Protein 4ESB (pdb70)

Radius of gyration: 15.33 Å; Cα contacts (8 Å, |Δi|>4): 96; chains: 1; bounding box: 50×32×28 Å

Organism: Bacillus cereus (strain ATCC 14579 / DSM 31 / CCUG 7414 / JCM 2152 / NBRC 15305 / NCIMB 9373 / NCTC 2599 / NRRL B-3711) (NCBI:txid226900)

Foldseek 3Di:
DVCCVVCVLLVLLVVQQVDWDFLQRSQVVCCVVPVVPDDSVVCVVVVVVCVVVQQKAWDFDADPVGDTGTTIHGDPVNVVVSVVSVVVCVVVVVVVVVVVPDD

B-factor: mean 58.23, std 23.45, range [22.96, 139.37]

Solvent-accessible surface area: 6994 Å² total; per-residue (Å²): 80,138,141,64,114,65,36,8,33,4,31,0,2,105,26,5,32,120,80,56,0,49,15,135,37,0,7,56,68,0,62,181,143,46,21,117,72,6,53,85,60,64,3,115,81,32,6,87,110,0,37,158,55,140,1,2,84,22,42,120,99,63,20,116,152,42,71,156,89,90,27,13,58,26,29,101,104,0,75,100,61,2,84,104,51,83,119,66,124,35,134,69,27,78,85,65,76,104,134,135,132,60,220

CATH classification: 1.10.10.10

Nearest PDB structures (foldseek):
  4esb-assembly1_A-2  TM=1.010E+00  e=9.603E-20  Bacillus cereus ATCC 14579
  3hhh-assembly1_B  TM=9.250E-01  e=3.397E-11  Enterococcus faecalis
  6abq-assembly1_A  TM=8.962E-01  e=4.012E-10  Listeria monocytogenes
  6abq-assembly1_B  TM=9.280E-01  e=1.021E-09  Listeria monocytogenes
  6abt-assembly1_A  TM=8.830E-01  e=4.145E-09  Listeria monocytogenes

Sequence (103 aa):
SQMLKGVLEGCILYIISQEEVYGYELSTKLNKHGFTFVSEGSIYPLLLRMQKEKLIEGTLKASSLGPKRKYYHITDKGLEQLEEFKQSWGMVSTTVNNLLQGE

Structure (mmCIF, N/CA/C/O backbone):
data_4ESB
#
_entry.id   4ESB
#
_cell.length_a   73.536
_cell.length_b   73.536
_cell.length_c   84.083
_cell.angle_alpha   90.00
_cell.angle_beta   90.00
_cell.angle_gamma   90.00
#
_symmetry.space_group_name_H-M   'P 41 21 2'
#
loop_
_entity.id
_entity.type
_entity.pdbx_description
1 polymer 'Transcriptional regulator, PadR family'
2 non-polymer 'SULFATE ION'
3 non-polymer GLYCEROL
4 water water
#
loop_
_atom_site.group_PDB
_atom_site.id
_atom_site.type_symbol
_atom_site.label_atom_id
_atom_site.label_alt_id
_atom_site.label_comp_id
_atom_site.label_asym_id
_atom_site.label_entity_id
_atom_site.label_seq_id
_atom_site.pdbx_PDB_ins_code
_atom_site.Cartn_x
_atom_site.Cartn_y
_atom_site.Cartn_z
_atom_site.occupancy
_atom_site.B_iso_or_equiv
_atom_site.auth_seq_id
_atom_site.auth_comp_id
_atom_site.auth_asym_id
_atom_site.auth_atom_id
_atom_site.pdbx_PDB_model_num
ATOM 1 N N . SER A 1 3 ? 16.138 19.035 -10.887 1.00 124.28 3 SER A N 1
ATOM 2 C CA . SER A 1 3 ? 15.219 19.858 -10.111 1.00 118.97 3 SER A CA 1
ATOM 3 C C . SER A 1 3 ? 14.656 19.069 -8.934 1.00 117.27 3 SER A C 1
ATOM 4 O O . SER A 1 3 ? 13.846 19.579 -8.163 1.00 125.98 3 SER A O 1
ATOM 7 N N . GLN A 1 4 ? 15.099 17.823 -8.801 1.00 119.94 4 GLN A N 1
ATOM 8 C CA . GLN A 1 4 ? 14.593 16.925 -7.767 1.00 119.34 4 GLN A CA 1
ATOM 9 C C . GLN A 1 4 ? 14.980 17.383 -6.361 1.00 119.19 4 GLN A C 1
ATOM 10 O O . GLN A 1 4 ? 14.293 17.079 -5.385 1.00 101.88 4 GLN A O 1
ATOM 16 N N . MET A 1 5 ? 16.086 18.112 -6.266 1.00 116.84 5 MET A N 1
ATOM 17 C CA . MET A 1 5 ? 16.625 18.537 -4.981 1.00 103.15 5 MET A CA 1
ATOM 18 C C . MET A 1 5 ? 16.121 19.929 -4.614 1.00 104.66 5 MET A C 1
ATOM 19 O O . MET A 1 5 ? 15.953 20.250 -3.436 1.00 96.79 5 MET A O 1
ATOM 24 N N . LEU A 1 6 ? 15.878 20.752 -5.631 1.00 101.59 6 LEU A N 1
ATOM 25 C CA . LEU A 1 6 ? 15.280 22.067 -5.434 1.00 88.03 6 LEU A CA 1
ATOM 26 C C . LEU A 1 6 ? 14.001 21.973 -4.603 1.00 95.18 6 LEU A C 1
ATOM 27 O O . LEU A 1 6 ? 13.615 22.932 -3.935 1.00 93.19 6 LEU A O 1
ATOM 32 N N . LYS A 1 7 ? 13.350 20.813 -4.645 1.00 93.90 7 LYS A N 1
ATOM 33 C CA . LYS A 1 7 ? 12.099 20.603 -3.920 1.00 93.16 7 LYS A CA 1
ATOM 34 C C . LYS A 1 7 ? 12.333 20.311 -2.443 1.00 63.35 7 LYS A C 1
ATOM 35 O O . LYS A 1 7 ? 11.465 20.572 -1.609 1.00 74.78 7 LYS A O 1
ATOM 41 N N . GLY A 1 8 ? 13.502 19.769 -2.121 1.00 74.54 8 GLY A N 1
ATOM 42 C CA . GLY A 1 8 ? 13.852 19.489 -0.742 1.00 73.06 8 GLY A CA 1
ATOM 43 C C . GLY A 1 8 ? 13.866 20.755 0.095 1.00 79.96 8 GLY A C 1
ATOM 44 O O . GLY A 1 8 ? 13.364 20.780 1.220 1.00 66.01 8 GLY A O 1
ATOM 45 N N . VAL A 1 9 ? 14.428 21.817 -0.474 1.00 73.86 9 VAL A N 1
ATOM 46 C CA . VAL A 1 9 ? 14.650 23.063 0.250 1.00 53.31 9 VAL A CA 1
ATOM 47 C C . VAL A 1 9 ? 13.612 24.139 -0.068 1.00 44.84 9 VAL A C 1
ATOM 48 O O . VAL A 1 9 ? 13.713 25.265 0.416 1.00 45.01 9 VAL A O 1
ATOM 52 N N . LEU A 1 10 ? 12.616 23.795 -0.876 1.00 46.17 10 LEU A N 1
ATOM 53 C CA . LEU A 1 10 ? 11.652 24.780 -1.358 1.00 44.16 10 LEU A CA 1
ATOM 54 C C . LEU A 1 10 ? 10.702 25.236 -0.252 1.00 43.12 10 LEU A C 1
ATOM 55 O O . LEU A 1 10 ? 10.367 26.418 -0.161 1.00 42.79 10 LEU A O 1
ATOM 60 N N . GLU A 1 11 ? 10.267 24.299 0.583 1.00 47.30 11 GLU A N 1
ATOM 61 C CA . GLU A 1 11 ? 9.393 24.624 1.705 1.00 39.07 11 GLU A CA 1
ATOM 62 C C . GLU A 1 11 ? 10.074 25.618 2.641 1.00 38.42 11 GLU A C 1
ATOM 63 O O . GLU A 1 11 ? 9.448 26.560 3.124 1.00 44.50 11 GLU A O 1
ATOM 69 N N . GLY A 1 12 ? 11.363 25.407 2.883 1.00 35.79 12 GLY A N 1
ATOM 70 C CA . GLY A 1 12 ? 12.130 26.272 3.762 1.00 38.90 12 GLY A CA 1
ATOM 71 C C . GLY A 1 12 ? 12.329 27.666 3.200 1.00 40.75 12 GLY A C 1
ATOM 72 O O . GLY A 1 12 ? 12.291 28.653 3.933 1.00 42.33 12 GLY A O 1
ATOM 73 N N . CYS A 1 13 ? 12.542 27.752 1.892 1.00 44.28 13 CYS A N 1
ATOM 74 C CA . CYS A 1 13 ? 12.760 29.041 1.243 1.00 36.13 13 CYS A CA 1
ATOM 75 C C . CYS A 1 13 ? 11.452 29.817 1.151 1.00 33.21 13 CYS A C 1
ATOM 76 O O . CYS A 1 13 ? 11.440 31.044 1.196 1.00 34.87 13 CYS A O 1
ATOM 79 N N . ILE A 1 14 ? 10.352 29.087 1.018 1.00 31.06 14 ILE A N 1
ATOM 80 C CA . ILE A 1 14 ? 9.026 29.687 1.055 1.00 33.36 14 ILE A CA 1
ATOM 81 C C . ILE A 1 14 ? 8.740 30.273 2.439 1.00 44.55 14 ILE A C 1
ATOM 82 O O . ILE A 1 14 ? 8.206 31.376 2.553 1.00 46.81 14 ILE A O 1
ATOM 87 N N . LEU A 1 15 ? 9.098 29.540 3.490 1.00 41.77 15 LEU A N 1
ATOM 88 C CA . LEU A 1 15 ? 8.920 30.043 4.847 1.00 38.34 15 LEU A CA 1
ATOM 89 C C . LEU A 1 15 ? 9.783 31.277 5.072 1.00 41.68 15 LEU A C 1
ATOM 90 O O . LEU A 1 15 ? 9.335 32.246 5.687 1.00 38.30 15 LEU A O 1
ATOM 95 N N . TYR A 1 16 ? 11.017 31.246 4.575 1.00 36.61 16 TYR A N 1
ATOM 96 C CA . TYR A 1 16 ? 11.907 32.390 4.731 1.00 33.36 16 TYR A CA 1
ATOM 97 C C . TYR A 1 16 ? 11.290 33.633 4.113 1.00 36.77 16 TYR A C 1
ATOM 98 O O . TYR A 1 16 ? 11.214 34.684 4.745 1.00 47.81 16 TYR A O 1
ATOM 107 N N . ILE A 1 17 ? 10.853 33.500 2.866 1.00 47.22 17 ILE A N 1
ATOM 108 C CA . ILE A 1 17 ? 10.303 34.623 2.120 1.00 38.05 17 ILE A CA 1
ATOM 109 C C . ILE A 1 17 ? 9.061 35.179 2.804 1.00 35.97 17 ILE A C 1
ATOM 110 O O . ILE A 1 17 ? 8.944 36.389 2.999 1.00 39.03 17 ILE A O 1
ATOM 115 N N . ILE A 1 18 ? 8.139 34.296 3.174 1.00 39.29 18 ILE A N 1
ATOM 116 C CA . ILE A 1 18 ? 6.910 34.713 3.841 1.00 40.64 18 ILE A CA 1
ATOM 117 C C . ILE A 1 18 ? 7.198 35.331 5.207 1.00 39.50 18 ILE A C 1
ATOM 118 O O . ILE A 1 18 ? 6.483 36.233 5.645 1.00 39.64 18 ILE A O 1
ATOM 123 N N . SER A 1 19 ? 8.243 34.851 5.877 1.00 39.53 19 SER A N 1
ATOM 124 C CA . SER A 1 19 ? 8.597 35.371 7.196 1.00 37.03 19 SER A CA 1
ATOM 125 C C . SER A 1 19 ? 9.059 36.820 7.092 1.00 43.48 19 SER A C 1
ATOM 126 O O . SER A 1 19 ? 8.951 37.588 8.049 1.00 49.01 19 SER A O 1
ATOM 129 N N . GLN A 1 20 ? 9.560 37.189 5.919 1.00 47.27 20 GLN A N 1
ATOM 130 C CA . GLN A 1 20 ? 10.135 38.512 5.715 1.00 35.95 20 GLN A CA 1
ATOM 131 C C . GLN A 1 20 ? 9.125 39.499 5.145 1.00 35.62 20 GLN A C 1
ATOM 132 O O . GLN A 1 20 ? 9.267 40.708 5.325 1.00 37.36 20 GLN A O 1
ATOM 138 N N . GLU A 1 21 ? 8.103 38.988 4.466 1.00 44.10 21 GLU A N 1
ATOM 139 C CA . GLU A 1 21 ? 7.086 39.847 3.874 1.00 45.97 21 GLU A CA 1
ATOM 140 C C . GLU A 1 21 ? 5.803 39.085 3.552 1.00 44.62 21 GLU A C 1
ATOM 141 O O . GLU A 1 21 ? 5.831 38.032 2.919 1.00 46.37 21 GLU A O 1
ATOM 147 N N . GLU A 1 22 ? 4.679 39.630 4.003 1.00 47.21 22 GLU A N 1
ATOM 148 C CA . GLU A 1 22 ? 3.368 39.132 3.608 1.00 48.19 22 GLU A CA 1
ATOM 149 C C . GLU A 1 22 ? 3.250 39.185 2.090 1.00 42.30 22 GLU A C 1
ATOM 150 O O . GLU A 1 22 ? 3.406 40.247 1.491 1.00 44.83 22 GLU A O 1
ATOM 156 N N . VAL A 1 23 ? 2.966 38.046 1.470 1.00 40.44 23 VAL A N 1
ATOM 157 C CA . VAL A 1 23 ? 2.858 37.982 0.013 1.00 47.09 23 V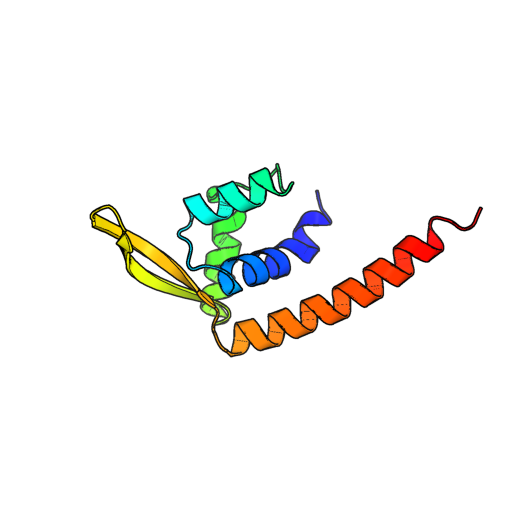AL A CA 1
ATOM 158 C C . VAL A 1 23 ? 1.668 37.144 -0.441 1.00 40.47 23 VAL A C 1
ATOM 159 O O . VAL A 1 23 ? 1.293 36.178 0.224 1.00 38.55 23 VAL A O 1
ATOM 163 N N . TYR A 1 24 ? 1.078 37.514 -1.575 1.00 40.98 24 TYR A N 1
ATOM 164 C CA . TYR A 1 24 ? 0.044 36.681 -2.185 1.00 36.38 24 TYR A CA 1
ATOM 165 C C . TYR A 1 24 ? 0.673 35.708 -3.176 1.00 36.40 24 TYR A C 1
ATOM 166 O O . TYR A 1 24 ? 1.852 35.828 -3.511 1.00 39.11 24 TYR A O 1
ATOM 175 N N . GLY A 1 25 ? -0.115 34.736 -3.623 1.00 37.95 25 GLY A N 1
ATOM 176 C CA . GLY A 1 25 ? 0.394 33.617 -4.396 1.00 44.15 25 GLY A CA 1
ATOM 177 C C . GLY A 1 25 ? 1.297 33.992 -5.556 1.00 42.39 25 GLY A C 1
ATOM 178 O O . GLY A 1 25 ? 2.403 33.466 -5.685 1.00 36.14 25 GLY A O 1
ATOM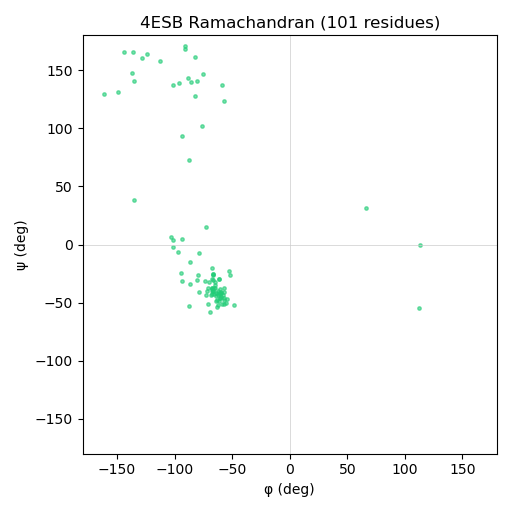 179 N N . TYR A 1 26 ? 0.829 34.902 -6.403 1.00 38.29 26 TYR A N 1
ATOM 180 C CA . TYR A 1 26 ? 1.564 35.278 -7.604 1.00 42.13 26 TYR A CA 1
ATOM 181 C C . TYR A 1 26 ? 2.849 36.015 -7.243 1.00 36.01 26 TYR A C 1
ATOM 182 O O . TYR A 1 26 ? 3.896 35.815 -7.863 1.00 37.31 26 TYR A O 1
ATOM 191 N N . GLU A 1 27 ? 2.751 36.871 -6.234 1.00 37.04 27 GLU A N 1
ATOM 192 C CA . GLU A 1 27 ? 3.896 37.611 -5.722 1.00 35.25 27 GLU A CA 1
ATOM 193 C C . GLU A 1 27 ? 4.970 36.646 -5.222 1.00 37.15 27 GLU A C 1
ATOM 194 O O . GLU A 1 27 ? 6.164 36.852 -5.447 1.00 32.83 27 GLU A O 1
ATOM 200 N N . LEU A 1 28 ? 4.534 35.583 -4.554 1.00 34.85 28 LEU A N 1
ATOM 201 C CA . LEU A 1 28 ? 5.447 34.586 -4.004 1.00 32.18 28 LEU A CA 1
ATOM 202 C C . LEU A 1 28 ? 6.239 33.875 -5.098 1.00 36.23 28 LEU A C 1
ATOM 203 O O . LEU A 1 28 ? 7.469 33.833 -5.059 1.00 41.89 28 LEU A O 1
ATOM 208 N N . SER A 1 29 ? 5.531 33.319 -6.075 1.00 40.81 29 SER A N 1
ATOM 209 C CA . SER A 1 29 ? 6.171 32.541 -7.132 1.00 45.07 29 SER A CA 1
ATOM 210 C C . SER A 1 29 ? 7.058 33.412 -8.018 1.00 40.68 29 SER A C 1
ATOM 211 O O . SER A 1 29 ? 8.059 32.939 -8.559 1.00 40.66 29 SER A O 1
ATOM 214 N N . THR A 1 30 ? 6.688 34.678 -8.174 1.00 31.95 30 THR A N 1
ATOM 215 C CA . THR A 1 30 ? 7.524 35.610 -8.923 1.00 43.68 30 THR A CA 1
ATOM 216 C C . THR A 1 30 ? 8.863 35.771 -8.215 1.00 46.02 30 THR A C 1
ATOM 217 O O . THR A 1 30 ? 9.919 35.684 -8.842 1.00 45.91 30 THR A O 1
ATOM 221 N N . LYS A 1 31 ? 8.817 35.999 -6.904 1.00 43.77 31 LYS A N 1
ATOM 222 C CA . LYS A 1 31 ? 10.039 36.128 -6.117 1.00 45.81 31 LYS A CA 1
ATOM 223 C C . LYS A 1 31 ? 10.865 34.846 -6.193 1.00 42.87 31 LYS A C 1
ATOM 224 O O . LYS A 1 31 ? 12.085 34.896 -6.332 1.00 46.43 31 LYS A O 1
ATOM 230 N N . LEU A 1 32 ? 10.197 33.698 -6.110 1.00 41.31 32 LEU A N 1
ATOM 231 C CA . LEU A 1 32 ? 10.887 32.415 -6.200 1.00 39.19 32 LEU A CA 1
ATOM 232 C C . LEU A 1 32 ? 11.595 32.296 -7.542 1.00 44.85 32 LEU A C 1
ATOM 233 O O . LEU A 1 32 ? 12.756 31.892 -7.595 1.00 45.24 32 LEU A O 1
ATOM 238 N N . ASN A 1 33 ? 10.900 32.651 -8.622 1.00 46.55 33 ASN A N 1
ATOM 239 C CA . ASN A 1 33 ? 11.498 32.636 -9.956 1.00 50.31 33 ASN A CA 1
ATOM 240 C C . ASN A 1 33 ? 12.747 33.504 -10.033 1.00 44.79 33 ASN A C 1
ATOM 241 O O . ASN A 1 33 ? 13.782 33.074 -10.540 1.00 52.66 33 ASN A O 1
ATOM 246 N N . LYS A 1 34 ? 12.645 34.729 -9.526 1.00 40.72 34 LYS A N 1
ATOM 247 C CA . LYS A 1 34 ? 13.711 35.711 -9.692 1.00 62.02 34 LYS A CA 1
ATOM 248 C C . LYS A 1 34 ? 14.869 35.488 -8.717 1.00 68.67 34 LYS A C 1
ATOM 249 O O . LYS A 1 34 ? 15.906 36.142 -8.821 1.00 72.86 34 LYS A O 1
ATOM 255 N N . HIS A 1 35 ? 14.694 34.567 -7.774 1.00 63.92 35 HIS A N 1
ATOM 256 C CA . HIS A 1 35 ? 15.792 34.172 -6.895 1.00 53.15 35 HIS A CA 1
ATOM 257 C C . HIS A 1 35 ? 16.372 32.819 -7.301 1.00 57.43 35 HIS A C 1
ATOM 258 O O . HIS A 1 35 ? 17.215 32.266 -6.596 1.00 56.40 35 HIS A O 1
ATOM 265 N N . GLY A 1 36 ? 15.911 32.290 -8.434 1.00 58.94 36 GLY A N 1
ATOM 266 C CA . GLY A 1 36 ? 16.554 31.150 -9.065 1.00 38.33 36 GLY A CA 1
ATOM 267 C C . GLY A 1 36 ? 15.776 29.844 -9.097 1.00 57.42 36 GLY A C 1
ATOM 268 O O . GLY A 1 36 ? 16.274 28.850 -9.624 1.00 62.22 36 GLY A O 1
ATOM 269 N N . PHE A 1 37 ? 14.569 29.826 -8.542 1.00 55.64 37 PHE A N 1
ATOM 270 C CA . PHE A 1 37 ? 13.712 28.647 -8.653 1.00 59.84 37 PHE A CA 1
ATOM 271 C C . PHE A 1 37 ? 12.907 28.752 -9.943 1.00 56.68 37 PHE A C 1
ATOM 272 O O . PHE A 1 37 ? 11.701 28.994 -9.918 1.00 61.95 37 PHE A O 1
ATOM 280 N N . THR A 1 38 ? 13.582 28.561 -11.070 1.00 71.72 38 THR A N 1
ATOM 281 C CA . THR A 1 38 ? 13.000 28.860 -12.377 1.00 80.02 38 THR A CA 1
ATOM 282 C C . THR A 1 38 ? 11.840 27.945 -12.768 1.00 67.00 38 THR A C 1
ATOM 283 O O . THR A 1 38 ? 11.039 28.293 -13.633 1.00 60.37 38 THR A O 1
ATOM 287 N N . PHE A 1 39 ? 11.745 26.781 -12.136 1.00 66.07 39 PHE A N 1
ATOM 288 C CA . PHE A 1 39 ? 10.726 25.805 -12.513 1.00 53.40 39 PHE A CA 1
ATOM 289 C C . PHE A 1 39 ? 9.392 26.021 -11.801 1.00 74.11 39 PHE A C 1
ATOM 290 O O . PHE A 1 39 ? 8.379 25.456 -12.213 1.00 65.27 39 PHE A O 1
ATOM 298 N N . VAL A 1 40 ? 9.378 26.822 -10.738 1.00 59.71 40 VAL A N 1
ATOM 299 C CA . VAL A 1 40 ? 8.159 26.963 -9.945 1.00 58.76 40 VAL A CA 1
ATOM 300 C C . VAL A 1 40 ? 7.116 27.834 -10.640 1.00 56.84 40 VAL A C 1
ATOM 301 O O . VAL A 1 40 ? 7.443 28.775 -11.363 1.00 56.33 40 VAL A O 1
ATOM 305 N N . SER A 1 41 ? 5.855 27.490 -10.413 1.00 56.20 41 SER A N 1
ATOM 306 C CA . SER A 1 41 ? 4.726 28.285 -10.864 1.00 38.96 41 SER A CA 1
ATOM 307 C C . SER A 1 41 ? 3.660 28.185 -9.779 1.00 45.00 41 SER A C 1
ATOM 308 O O . SER A 1 41 ? 3.749 27.324 -8.903 1.00 48.56 41 SER A O 1
ATOM 311 N N . GLU A 1 42 ? 2.655 29.051 -9.828 1.00 36.21 42 GLU A N 1
ATOM 312 C CA . GLU A 1 42 ? 1.586 29.001 -8.841 1.00 33.16 42 GLU A CA 1
ATOM 313 C C . GLU A 1 42 ? 0.954 27.619 -8.865 1.00 45.40 42 GLU A C 1
ATOM 314 O O . GLU A 1 42 ? 0.590 27.073 -7.822 1.00 47.67 42 GLU A O 1
ATOM 320 N N . GLY A 1 43 ? 0.837 27.057 -10.064 1.00 42.79 43 GLY A N 1
ATOM 321 C CA . GLY A 1 43 ? 0.211 25.762 -10.244 1.00 37.84 43 GLY A CA 1
ATOM 322 C C . GLY A 1 43 ? 1.010 24.630 -9.628 1.00 41.02 43 GLY A C 1
ATOM 323 O O . GLY A 1 43 ? 0.439 23.693 -9.068 1.00 43.90 43 GLY A O 1
ATOM 324 N N . SER A 1 44 ? 2.332 24.716 -9.724 1.00 37.46 44 SER A N 1
ATOM 325 C CA . SER A 1 44 ? 3.196 23.634 -9.265 1.00 47.75 44 SER A CA 1
ATOM 326 C C . SER A 1 44 ? 3.419 23.647 -7.751 1.00 47.43 44 SER A C 1
ATOM 327 O O . SER A 1 44 ? 3.609 22.592 -7.147 1.00 59.94 44 SER A O 1
ATOM 330 N N . ILE A 1 45 ? 3.394 24.829 -7.137 1.00 47.24 45 ILE A N 1
ATOM 331 C CA . ILE A 1 45 ? 3.596 24.935 -5.690 1.00 46.70 45 ILE A CA 1
ATOM 332 C C . ILE A 1 45 ? 2.285 25.010 -4.913 1.00 43.29 45 ILE A C 1
ATOM 333 O O . ILE A 1 45 ? 2.289 24.987 -3.684 1.00 47.29 45 ILE A O 1
ATOM 338 N N . TYR A 1 46 ? 1.165 25.101 -5.623 1.00 40.38 46 TYR A N 1
ATOM 339 C CA . TYR A 1 46 ? -0.129 25.277 -4.966 1.00 48.54 46 TYR A CA 1
ATOM 340 C C . TYR A 1 46 ? -0.405 24.190 -3.929 1.00 46.64 46 TYR A C 1
ATOM 341 O O . TYR A 1 46 ? -0.767 24.493 -2.792 1.00 53.11 46 TYR A O 1
ATOM 350 N N . PRO A 1 47 ? -0.235 22.915 -4.316 1.00 55.54 47 PRO A N 1
ATOM 351 C CA . PRO A 1 47 ? -0.518 21.826 -3.374 1.00 51.73 47 PRO A CA 1
ATOM 352 C C . PRO A 1 47 ? 0.386 21.891 -2.143 1.00 50.93 47 PRO A C 1
ATOM 353 O O . PRO A 1 47 ? -0.007 21.459 -1.057 1.00 43.33 47 PRO A O 1
ATOM 357 N N . LEU A 1 48 ? 1.591 22.422 -2.319 1.00 37.07 48 LEU A N 1
ATOM 358 C CA . LEU A 1 48 ? 2.514 22.601 -1.208 1.00 42.91 48 LEU A CA 1
ATOM 359 C C . LEU A 1 48 ? 2.024 23.715 -0.287 1.00 49.30 48 LEU A C 1
ATOM 360 O O . LEU A 1 48 ? 2.155 23.618 0.929 1.00 54.83 48 LEU A O 1
ATOM 365 N N . LEU A 1 49 ? 1.447 24.764 -0.868 1.00 46.11 49 LEU A N 1
ATOM 366 C CA . LEU A 1 49 ? 0.897 25.862 -0.076 1.00 45.06 49 LEU A CA 1
ATOM 367 C C . LEU A 1 49 ? -0.326 25.403 0.714 1.00 43.47 49 LEU A C 1
ATOM 368 O O . LEU A 1 49 ? -0.537 25.834 1.846 1.00 47.47 49 LEU A O 1
ATOM 373 N N . LEU A 1 50 ? -1.134 24.538 0.110 1.00 49.90 50 LEU A N 1
ATOM 374 C CA . LEU A 1 50 ? -2.329 24.027 0.771 1.00 50.57 50 LEU A CA 1
ATOM 375 C C . LEU A 1 50 ? -1.934 23.188 1.974 1.00 49.95 50 LEU A C 1
ATOM 376 O O . LEU A 1 50 ? -2.616 23.177 2.998 1.00 50.55 50 LEU A O 1
ATOM 381 N N . ARG A 1 51 ? -0.821 22.480 1.834 1.00 45.37 51 ARG A N 1
ATOM 382 C CA . ARG A 1 51 ? -0.358 21.565 2.861 1.00 54.60 51 ARG A CA 1
ATOM 383 C C . ARG A 1 51 ? 0.330 22.324 3.991 1.00 57.32 51 ARG A C 1
ATOM 384 O O . ARG A 1 51 ? 0.129 22.015 5.164 1.00 65.52 51 ARG A O 1
ATOM 392 N N . MET A 1 52 ? 1.127 23.327 3.638 1.00 48.71 52 MET A N 1
ATOM 393 C CA . MET A 1 52 ? 1.794 24.150 4.637 1.00 45.93 52 MET A CA 1
ATOM 394 C C . MET A 1 52 ? 0.761 24.866 5.502 1.00 54.41 52 MET A C 1
ATOM 395 O O . MET A 1 52 ? 1.007 25.139 6.677 1.00 46.93 52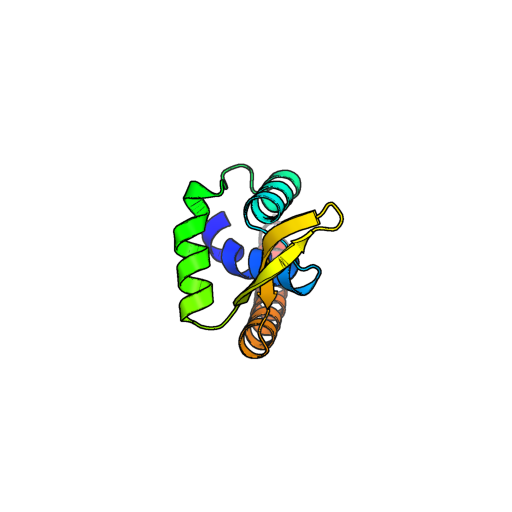 MET A O 1
ATOM 400 N N . GLN A 1 53 ? -0.399 25.157 4.920 1.00 42.48 53 GLN A N 1
ATOM 401 C CA . GLN A 1 53 ? -1.500 25.754 5.665 1.00 46.42 53 GLN A CA 1
ATOM 402 C C . GLN A 1 53 ? -2.144 24.735 6.594 1.00 58.01 53 GLN A C 1
ATOM 403 O O . GLN A 1 53 ? -2.452 25.035 7.747 1.00 55.28 53 GLN A O 1
ATOM 409 N N . LYS A 1 54 ? -2.350 23.527 6.085 1.00 60.41 54 LYS A N 1
ATOM 410 C CA . LYS A 1 54 ? -3.012 22.485 6.854 1.00 66.13 54 LYS A CA 1
ATOM 411 C C . LYS A 1 54 ? -2.144 22.069 8.034 1.00 70.40 54 LYS A C 1
ATOM 412 O O . LYS A 1 54 ? -2.650 21.591 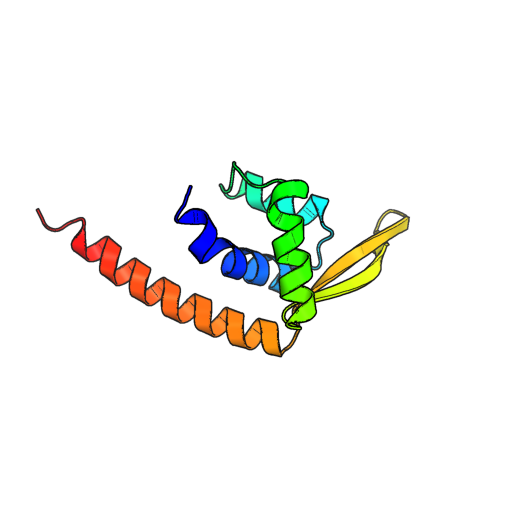9.047 1.00 53.74 54 LYS A O 1
ATOM 418 N N . GLU A 1 55 ? -0.835 22.259 7.904 1.00 58.50 55 GLU A N 1
ATOM 419 C CA . GLU A 1 55 ? 0.078 21.964 8.999 1.00 45.74 55 GLU A CA 1
ATOM 420 C C . GLU A 1 55 ? 0.355 23.211 9.836 1.00 41.40 55 GLU A C 1
ATOM 421 O O . GLU A 1 55 ? 1.175 23.184 10.750 1.00 53.19 55 GLU A O 1
ATOM 427 N N . LYS A 1 56 ? -0.328 24.302 9.506 1.00 49.89 56 LYS A N 1
ATOM 428 C CA . LYS A 1 56 ? -0.304 25.510 10.321 1.00 48.60 56 LYS A CA 1
ATOM 429 C C . LYS A 1 56 ? 1.069 26.180 10.350 1.00 46.10 56 LYS A C 1
ATOM 430 O O . LYS A 1 56 ? 1.439 26.805 11.346 1.00 42.22 56 LYS A O 1
ATOM 436 N N . LEU A 1 57 ? 1.818 26.056 9.258 1.00 45.90 57 LEU A N 1
ATOM 437 C CA . LEU A 1 57 ? 3.110 26.723 9.139 1.00 38.08 57 LEU A CA 1
ATOM 438 C C . LEU A 1 57 ? 2.915 28.134 8.609 1.00 37.93 57 LEU A C 1
ATOM 439 O O . LEU A 1 57 ? 3.654 29.051 8.960 1.00 41.20 57 LEU A O 1
ATOM 444 N N . ILE A 1 58 ? 1.916 28.296 7.750 1.00 43.51 58 ILE A N 1
ATOM 445 C CA . ILE A 1 58 ? 1.566 29.603 7.216 1.00 38.85 58 ILE A CA 1
ATOM 446 C C . ILE A 1 58 ? 0.055 29.754 7.249 1.00 34.28 58 ILE A C 1
ATOM 447 O O . ILE A 1 58 ? -0.674 28.781 7.431 1.00 41.49 58 ILE A O 1
ATOM 452 N N . GLU A 1 59 ? -0.412 30.982 7.074 1.00 44.41 59 GLU A N 1
ATOM 453 C CA . GLU A 1 59 ? -1.835 31.273 7.159 1.00 43.15 59 GLU A CA 1
ATOM 454 C C . GLU A 1 59 ? -2.186 32.428 6.236 1.00 41.97 59 GLU A C 1
ATOM 455 O O . GLU A 1 59 ? -1.529 33.467 6.252 1.00 47.24 59 GLU A O 1
ATOM 461 N N . GLY A 1 60 ? -3.226 32.242 5.432 1.00 38.12 60 GLY A N 1
ATOM 462 C CA . GLY A 1 60 ? -3.676 33.279 4.526 1.00 41.25 60 GLY A CA 1
ATOM 463 C C . GLY A 1 60 ? -4.817 34.078 5.116 1.00 48.92 60 GLY A C 1
ATOM 464 O O . GLY A 1 60 ? -5.712 33.520 5.746 1.00 53.08 60 GLY A O 1
ATOM 465 N N . THR A 1 61 ? -4.7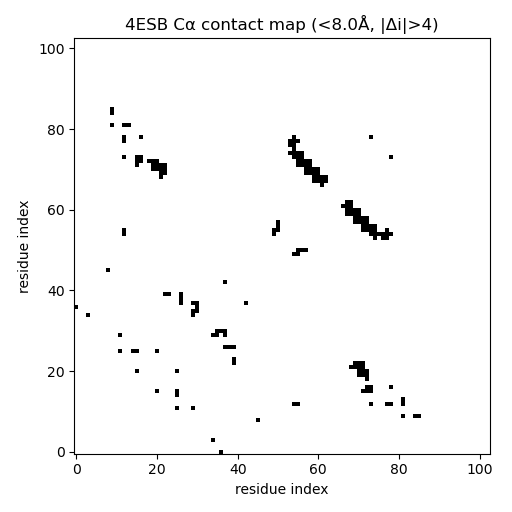76 35.390 4.921 1.00 47.39 61 THR A N 1
ATOM 466 C CA . THR A 1 61 ? -5.861 36.259 5.354 1.00 64.60 61 THR A CA 1
ATOM 467 C C . THR A 1 61 ? -6.186 37.249 4.241 1.00 62.17 61 THR A C 1
ATOM 468 O O . THR A 1 61 ? -5.290 37.752 3.565 1.00 44.78 61 THR A O 1
ATOM 472 N N . LEU A 1 62 ? -7.472 37.525 4.051 1.00 59.72 62 LEU A N 1
ATOM 473 C CA . LEU A 1 62 ? -7.903 38.465 3.022 1.00 59.64 62 LEU A CA 1
ATOM 474 C C . LEU A 1 62 ? -7.656 39.906 3.458 1.00 64.09 62 LEU A C 1
ATOM 475 O O . LEU A 1 62 ? -8.408 40.458 4.257 1.00 62.11 62 LEU A O 1
ATOM 480 N N . LYS A 1 63 ? -6.597 40.510 2.927 1.00 65.75 63 LYS A N 1
ATOM 481 C CA . LYS A 1 63 ? -6.300 41.912 3.201 1.00 67.09 63 LYS A CA 1
ATOM 482 C C . LYS A 1 63 ? -6.478 42.750 1.946 1.00 71.04 63 LYS A C 1
ATOM 483 O O . LYS A 1 63 ? -6.432 42.236 0.831 1.00 65.09 63 LYS A O 1
ATOM 489 N N . ALA A 1 64 ? -6.684 44.048 2.137 1.00 88.08 64 ALA A N 1
ATOM 490 C CA . ALA A 1 64 ? -6.752 44.974 1.020 1.00 91.38 64 ALA A CA 1
ATOM 491 C C . ALA A 1 64 ? -5.339 45.323 0.586 1.00 92.19 64 ALA A C 1
ATOM 492 O O . ALA A 1 64 ? -4.444 45.492 1.415 1.00 89.03 64 ALA A O 1
ATOM 494 N N . SER A 1 65 ? -5.148 45.427 -0.721 1.00 105.36 65 SER A N 1
ATOM 495 C CA . SER A 1 65 ? -3.841 45.70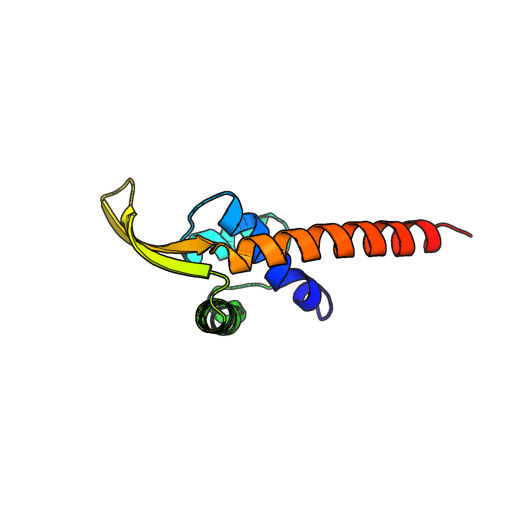3 -1.285 1.00 101.90 65 SER A CA 1
ATOM 496 C C . SER A 1 65 ? -3.568 47.198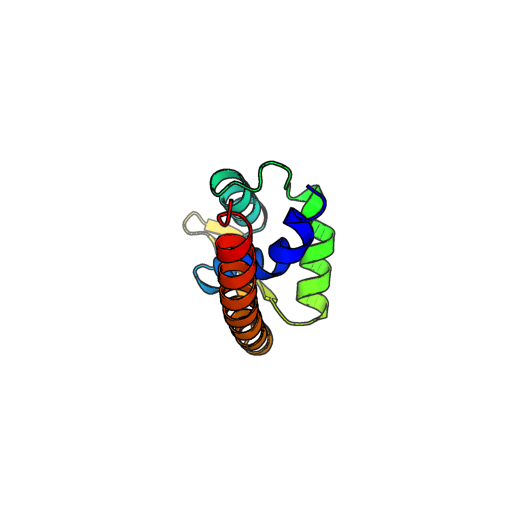 -1.228 1.00 108.19 65 SER A C 1
ATOM 497 O O . SER A 1 65 ? -4.492 47.998 -1.077 1.00 110.25 65 SER A O 1
ATOM 500 N N . SER A 1 66 ? -2.301 47.580 -1.342 1.00 115.55 66 SER A N 1
ATOM 501 C CA . SER A 1 66 ? -1.949 48.994 -1.398 1.00 130.04 66 SER A CA 1
ATOM 502 C C . SER A 1 66 ? -2.751 49.695 -2.492 1.00 123.79 66 SER A C 1
ATOM 503 O O . SER A 1 66 ? -2.932 50.911 -2.458 1.00 111.48 66 SER A O 1
ATOM 506 N N . LEU A 1 67 ? -3.230 48.919 -3.461 1.00 115.89 67 LEU A N 1
ATOM 507 C CA . LEU A 1 67 ? -4.002 49.464 -4.572 1.00 104.67 67 LEU A CA 1
ATOM 508 C C . LEU A 1 67 ? -5.511 49.259 -4.425 1.00 110.49 67 LEU A C 1
ATOM 509 O O . LEU A 1 67 ? -6.284 49.692 -5.279 1.00 103.43 67 LEU A O 1
ATOM 514 N N . GLY A 1 68 ? -5.931 48.590 -3.354 1.00 110.96 68 GLY A N 1
ATOM 515 C CA . GLY A 1 68 ? -7.346 48.420 -3.075 1.00 109.03 68 GLY A CA 1
ATOM 516 C C . GLY A 1 68 ? -7.874 46.999 -3.183 1.00 108.02 68 GLY A C 1
ATOM 517 O O . GLY A 1 68 ? -8.465 46.492 -2.228 1.00 103.42 68 GLY A O 1
ATOM 518 N N . PRO A 1 69 ? -7.671 46.343 -4.339 1.00 106.15 69 PRO A N 1
ATOM 519 C CA . PRO A 1 69 ? -8.291 45.024 -4.512 1.00 101.24 69 PRO A CA 1
ATOM 520 C C . PRO A 1 69 ? -7.837 44.038 -3.442 1.00 90.33 69 PRO A C 1
ATOM 521 O O . PRO A 1 69 ? -6.652 43.994 -3.106 1.00 74.31 69 PRO A O 1
ATOM 525 N N . LYS A 1 70 ? -8.774 43.259 -2.915 1.00 74.28 70 LYS A N 1
ATOM 526 C CA . LYS A 1 70 ? -8.475 42.352 -1.815 1.00 78.41 70 LYS A CA 1
ATOM 527 C C . LYS A 1 70 ? -7.864 41.046 -2.303 1.00 73.53 70 LYS A C 1
ATOM 528 O O . LYS A 1 70 ? -8.403 40.379 -3.188 1.00 77.61 70 LYS A O 1
ATOM 534 N N . ARG A 1 71 ? -6.727 40.694 -1.712 1.00 59.23 71 ARG A N 1
ATOM 535 C CA . ARG A 1 71 ? -5.992 39.497 -2.088 1.00 48.40 71 ARG A CA 1
ATOM 536 C C . ARG A 1 71 ? -5.783 38.612 -0.866 1.00 49.43 71 ARG A C 1
ATOM 537 O O . ARG A 1 71 ? -5.936 39.060 0.270 1.00 56.95 71 ARG A O 1
ATOM 545 N N . LYS A 1 72 ? -5.428 37.355 -1.106 1.00 46.69 72 LYS A N 1
ATOM 546 C CA . LYS A 1 72 ? -5.153 36.417 -0.027 1.00 47.91 72 LYS A CA 1
ATOM 547 C C 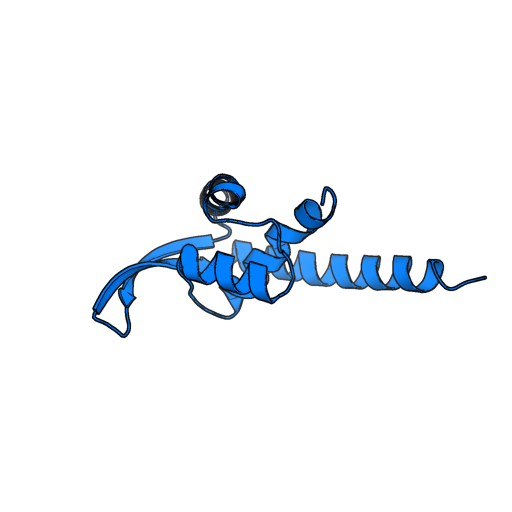. LYS A 1 72 ? -3.658 36.399 0.283 1.00 48.96 72 LYS A C 1
ATOM 548 O O . LYS A 1 72 ? -2.891 35.669 -0.347 1.00 39.57 72 LYS A O 1
ATOM 554 N N . TYR A 1 73 ? -3.252 37.215 1.254 1.00 45.63 73 TYR A N 1
ATOM 555 C CA . TYR A 1 73 ? -1.853 37.315 1.651 1.00 45.61 73 TYR A CA 1
ATOM 556 C C . TYR A 1 73 ? -1.518 36.244 2.682 1.00 37.24 73 TYR A C 1
ATOM 557 O O . TYR A 1 73 ? -2.311 35.971 3.580 1.00 45.66 73 TYR A O 1
ATOM 566 N N . TYR A 1 74 ? -0.336 35.650 2.556 1.00 41.87 74 TYR A N 1
ATOM 567 C CA . TYR A 1 74 ? 0.105 34.621 3.491 1.00 38.90 74 TYR A CA 1
ATOM 568 C C . TYR A 1 74 ? 1.094 35.188 4.503 1.00 45.11 74 TYR A C 1
ATOM 569 O O . TYR A 1 74 ? 1.989 35.955 4.146 1.00 40.30 74 TYR A O 1
ATOM 578 N N . HIS A 1 75 ? 0.923 34.813 5.766 1.00 51.69 75 HIS A N 1
ATOM 579 C CA . HIS A 1 75 ? 1.912 35.123 6.792 1.00 40.05 75 HIS A CA 1
ATOM 580 C C . HIS A 1 75 ? 2.293 33.857 7.548 1.00 32.85 75 HIS A C 1
ATOM 581 O O . HIS A 1 75 ? 1.567 32.865 7.526 1.00 37.25 75 HIS A O 1
ATOM 588 N N . ILE A 1 76 ? 3.437 33.909 8.219 1.00 36.43 76 ILE A N 1
ATOM 589 C CA . ILE A 1 76 ? 4.005 32.750 8.898 1.00 44.44 76 ILE A CA 1
ATOM 590 C C . ILE A 1 76 ? 3.468 32.654 10.322 1.00 41.30 76 ILE A C 1
ATOM 591 O O . ILE A 1 76 ? 3.249 33.673 10.979 1.00 35.05 76 ILE A O 1
ATOM 596 N N . THR A 1 77 ? 3.241 31.430 10.788 1.00 42.37 77 THR A N 1
ATOM 597 C CA . THR A 1 77 ? 2.794 31.205 12.161 1.00 44.94 77 THR A CA 1
ATOM 598 C C . THR A 1 77 ? 4.000 31.020 13.072 1.00 39.58 77 THR A C 1
ATOM 599 O O . THR A 1 77 ? 5.132 30.906 12.599 1.00 43.34 77 THR A O 1
ATOM 603 N N . ASP A 1 78 ? 3.760 30.993 14.379 1.00 47.61 78 ASP A N 1
ATOM 604 C CA . ASP A 1 78 ? 4.830 30.741 15.337 1.00 39.70 78 ASP A CA 1
ATOM 605 C C . ASP A 1 78 ? 5.455 29.376 15.070 1.00 34.36 78 ASP A C 1
ATOM 606 O O . ASP A 1 78 ? 6.676 29.226 15.068 1.00 35.08 78 ASP A O 1
ATOM 611 N N . LYS A 1 79 ? 4.603 28.382 14.851 1.00 33.50 79 LYS A N 1
ATOM 612 C CA . LYS A 1 79 ? 5.062 27.042 14.511 1.00 38.42 79 LYS A CA 1
ATOM 613 C C . LYS A 1 79 ? 5.929 27.084 13.254 1.00 45.78 79 LYS A C 1
ATOM 614 O O . LYS A 1 79 ? 6.952 26.407 13.170 1.00 46.28 79 LYS A O 1
ATOM 620 N N . GLY A 1 80 ? 5.511 27.888 12.281 1.00 49.11 80 GLY A N 1
ATOM 621 C CA . GLY A 1 80 ? 6.241 28.024 11.035 1.00 39.49 80 GLY A CA 1
ATOM 622 C C . GLY A 1 80 ? 7.603 28.663 11.233 1.00 45.07 80 GLY A C 1
ATOM 623 O O . GLY A 1 80 ? 8.576 28.288 10.575 1.00 42.99 80 GLY A O 1
ATOM 624 N N . LEU A 1 81 ? 7.672 29.633 12.139 1.00 37.85 81 LEU A N 1
ATOM 625 C CA . LEU A 1 81 ? 8.929 30.306 12.451 1.00 37.97 81 LEU A CA 1
ATOM 626 C C . LEU A 1 81 ? 9.902 29.357 13.141 1.00 38.27 81 LEU A C 1
ATOM 627 O O . LEU A 1 81 ? 11.094 29.354 12.841 1.00 42.87 81 LEU A O 1
ATOM 632 N N . GLU A 1 82 ? 9.394 28.558 14.074 1.00 44.96 82 GLU A N 1
ATOM 633 C CA . GLU A 1 82 ? 10.223 27.569 14.753 1.00 55.87 82 GLU A CA 1
ATOM 634 C C . GLU A 1 82 ? 10.891 26.678 13.718 1.00 50.12 82 GLU A C 1
ATOM 635 O O . GLU A 1 82 ? 12.092 26.417 13.773 1.00 52.00 82 GLU A O 1
ATOM 641 N N . GLN A 1 83 ? 10.087 26.219 12.768 1.00 47.70 83 GLN A N 1
ATOM 642 C CA . GLN A 1 83 ? 10.543 25.285 11.751 1.00 51.27 83 GLN A CA 1
ATOM 643 C C . GLN A 1 83 ? 11.498 25.965 10.776 1.00 47.87 83 GLN A C 1
ATOM 644 O O . GLN A 1 83 ? 12.414 25.334 10.252 1.00 42.74 83 GLN A O 1
ATOM 650 N N . LEU A 1 84 ? 11.283 27.255 10.540 1.00 39.39 84 LEU A N 1
ATOM 651 C CA . LEU A 1 84 ? 12.186 28.033 9.702 1.00 37.67 84 LEU A CA 1
ATOM 652 C C . LEU A 1 84 ? 13.576 28.078 10.326 1.00 40.52 84 LEU A C 1
ATOM 653 O O . LEU A 1 84 ? 14.582 27.986 9.623 1.00 46.01 84 LEU A O 1
ATOM 658 N N . GLU A 1 85 ? 13.632 28.212 11.648 1.00 48.36 85 GLU A N 1
ATOM 659 C CA . GLU A 1 85 ? 14.910 28.242 12.351 1.00 47.80 85 GLU A CA 1
ATOM 660 C C . GLU A 1 85 ? 15.602 26.887 12.254 1.00 44.83 85 GLU A C 1
ATOM 661 O O . GLU A 1 85 ? 16.817 26.814 12.077 1.00 48.96 85 GLU A O 1
ATOM 667 N N . GLU A 1 86 ? 14.825 25.815 12.373 1.00 40.21 86 GLU A N 1
ATOM 668 C CA . GLU A 1 86 ? 15.356 24.470 12.187 1.00 44.99 86 GLU A CA 1
ATOM 669 C C . GLU A 1 86 ? 15.964 24.331 10.793 1.00 49.91 86 GLU A C 1
ATOM 670 O O . GLU A 1 86 ? 17.048 23.771 10.636 1.00 48.93 86 GLU A O 1
ATOM 676 N N . PHE A 1 87 ? 15.266 24.845 9.783 1.00 47.18 87 PHE A N 1
ATOM 677 C CA . PHE A 1 87 ? 15.748 24.767 8.406 1.00 43.28 87 PHE A CA 1
ATOM 678 C C . PHE A 1 87 ? 17.048 25.544 8.214 1.00 40.89 87 PHE A C 1
ATOM 679 O O . PHE A 1 87 ? 17.975 25.062 7.564 1.00 40.20 87 PHE A O 1
ATOM 687 N N . LYS A 1 88 ? 17.112 26.748 8.774 1.00 40.78 88 LYS A N 1
ATOM 688 C CA . LYS A 1 88 ? 18.307 27.578 8.657 1.00 46.72 88 LYS A CA 1
ATOM 689 C C . LYS A 1 88 ? 19.514 26.892 9.278 1.00 51.07 88 LYS A C 1
ATOM 690 O O . LYS A 1 88 ? 20.625 26.983 8.755 1.00 49.88 88 LYS A O 1
ATOM 696 N N . GLN A 1 89 ? 19.295 26.202 10.392 1.00 44.70 89 GLN A N 1
ATOM 697 C CA . GLN A 1 89 ? 20.377 25.516 11.082 1.00 54.25 89 GLN A CA 1
ATOM 698 C C . GLN A 1 89 ? 20.832 24.305 10.285 1.00 46.70 89 GLN A C 1
ATOM 699 O O . GLN A 1 89 ? 22.022 24.139 10.024 1.00 45.90 89 GLN A O 1
ATOM 705 N N . SER A 1 90 ? 19.881 23.461 9.897 1.00 35.45 90 SER A N 1
ATOM 706 C CA . SER A 1 90 ? 20.193 22.289 9.091 1.00 45.12 90 SER A CA 1
ATOM 707 C C . SER A 1 90 ? 20.903 22.702 7.806 1.00 50.44 90 SER A C 1
ATOM 708 O O . SER A 1 90 ? 21.910 22.103 7.431 1.00 51.92 90 SER A O 1
ATOM 711 N N . TRP A 1 91 ? 20.386 23.730 7.137 1.00 43.80 91 TRP A N 1
ATOM 712 C CA . TRP A 1 91 ? 20.929 24.131 5.843 1.00 47.88 91 TRP A CA 1
ATOM 713 C C . TRP A 1 91 ? 22.382 24.590 5.918 1.00 45.74 91 TRP A C 1
ATOM 714 O O . TRP A 1 91 ? 23.190 24.246 5.058 1.00 46.42 91 TRP A O 1
ATOM 725 N N . GLY A 1 92 ? 22.706 25.387 6.930 1.00 44.65 92 GLY A N 1
ATOM 726 C CA . GLY A 1 92 ? 24.050 25.919 7.063 1.00 45.52 92 GLY A CA 1
ATOM 727 C C . GLY A 1 92 ? 25.030 24.806 7.374 1.00 51.68 92 GLY A C 1
ATOM 728 O O . GLY A 1 92 ? 26.204 24.864 7.014 1.00 60.08 92 GLY A O 1
ATOM 729 N N . MET A 1 93 ? 24.524 23.781 8.047 1.00 44.30 93 MET A N 1
ATOM 730 C CA . MET A 1 93 ? 25.314 22.616 8.412 1.00 54.40 93 MET A CA 1
ATOM 731 C C . MET A 1 93 ? 25.654 21.811 7.161 1.00 58.35 93 MET A C 1
ATOM 732 O O . MET A 1 93 ? 26.823 21.583 6.851 1.00 54.04 93 MET A O 1
ATOM 737 N N . VAL A 1 94 ? 24.617 21.387 6.446 1.00 52.46 94 VAL A N 1
ATOM 738 C CA . VAL A 1 94 ? 24.780 20.597 5.230 1.00 61.30 94 VAL A CA 1
ATOM 739 C C . VAL A 1 94 ? 25.530 21.370 4.145 1.00 54.54 94 VAL A C 1
ATOM 740 O O . VAL A 1 94 ? 26.384 20.815 3.456 1.00 57.66 94 VAL A O 1
ATOM 744 N N . SER A 1 95 ? 25.205 22.649 3.995 1.00 49.27 95 SER A N 1
ATOM 745 C CA . SER A 1 95 ? 25.864 23.496 3.010 1.00 44.47 95 SER A CA 1
ATOM 746 C C . SER A 1 95 ? 27.369 23.499 3.248 1.00 53.33 95 SER A C 1
ATOM 747 O O . SER A 1 95 ? 28.156 23.263 2.332 1.00 50.66 95 SER A O 1
ATOM 750 N N . THR A 1 96 ? 27.759 23.765 4.489 1.00 53.34 96 THR A N 1
ATOM 751 C CA . THR A 1 96 ? 29.167 23.791 4.870 1.00 58.00 96 THR A CA 1
ATOM 752 C C . THR A 1 96 ? 29.824 22.435 4.632 1.00 50.97 96 THR A C 1
ATOM 753 O O . THR A 1 96 ? 30.919 22.352 4.078 1.00 50.04 96 THR A O 1
ATOM 757 N N . THR A 1 97 ? 29.142 21.376 5.054 1.00 47.01 97 THR A N 1
ATOM 758 C CA . THR A 1 97 ? 29.670 20.019 4.946 1.00 53.26 97 THR A CA 1
ATOM 759 C C . THR A 1 97 ? 29.908 19.608 3.492 1.00 56.19 97 THR A C 1
ATOM 760 O O . THR A 1 97 ? 30.993 19.147 3.138 1.00 54.06 97 THR A O 1
ATOM 764 N N . VAL A 1 98 ? 28.891 19.774 2.653 1.00 51.00 98 VAL A N 1
ATOM 765 C CA . VAL A 1 98 ? 28.988 19.378 1.251 1.00 49.90 98 VAL A CA 1
ATOM 766 C C . VAL A 1 98 ? 29.960 20.266 0.468 1.00 56.82 98 VAL A C 1
ATOM 767 O O . VAL A 1 98 ? 30.761 19.772 -0.325 1.00 51.75 98 VAL A O 1
ATOM 771 N N . ASN A 1 99 ? 29.888 21.574 0.690 1.00 53.59 99 ASN A N 1
ATOM 772 C CA . ASN A 1 99 ? 30.740 22.512 -0.037 1.00 48.76 99 ASN A CA 1
ATOM 773 C C . ASN A 1 99 ? 32.223 22.343 0.278 1.00 56.54 99 ASN A C 1
ATOM 774 O O . ASN A 1 99 ? 33.064 22.489 -0.606 1.00 65.53 99 ASN A O 1
ATOM 779 N N . ASN A 1 100 ? 32.550 22.047 1.532 1.00 57.77 100 ASN A N 1
ATOM 780 C CA . ASN A 1 100 ? 33.939 21.793 1.899 1.00 53.70 100 ASN A CA 1
ATOM 781 C C . ASN A 1 100 ? 34.446 20.514 1.246 1.00 58.23 100 ASN A C 1
ATOM 782 O O . ASN A 1 100 ? 35.586 20.447 0.785 1.00 68.60 100 ASN A O 1
ATOM 787 N N . LEU A 1 101 ? 33.587 19.500 1.205 1.00 47.95 101 LEU A N 1
ATOM 788 C CA . LEU A 1 101 ? 33.955 18.206 0.647 1.00 54.12 101 LEU A CA 1
ATOM 789 C C . LEU A 1 101 ? 34.265 18.285 -0.846 1.00 56.74 101 LEU A C 1
ATOM 790 O O . LEU A 1 101 ? 35.287 17.776 -1.303 1.00 57.41 101 LEU A O 1
ATOM 795 N N . LEU A 1 102 ? 33.379 18.927 -1.600 1.00 54.28 102 LEU A N 1
ATOM 796 C CA . LEU A 1 102 ? 33.484 18.955 -3.057 1.00 64.22 102 LEU A CA 1
ATOM 797 C C . LEU A 1 102 ? 34.619 19.839 -3.578 1.00 69.56 102 LEU A C 1
ATOM 798 O O . LEU A 1 102 ? 34.657 20.168 -4.765 1.00 74.71 102 LEU A O 1
ATOM 803 N N . GLN A 1 103 ? 35.541 20.219 -2.700 1.00 83.55 103 GLN A N 1
ATOM 804 C CA . GLN A 1 103 ? 36.671 21.047 -3.097 1.00 91.15 103 GLN A CA 1
ATOM 805 C C . GLN A 1 103 ? 37.963 20.506 -2.491 1.00 108.93 103 GLN A C 1
ATOM 806 O O . GLN A 1 103 ? 38.830 21.272 -2.069 1.00 114.45 103 GLN A O 1
ATOM 812 N N . GLY A 1 104 ? 38.084 19.181 -2.452 1.00 104.36 104 GLY A N 1
ATOM 813 C CA . GLY A 1 104 ? 39.247 18.532 -1.874 1.00 112.84 104 GLY A CA 1
ATOM 814 C C . GLY A 1 104 ? 40.380 18.331 -2.862 1.00 132.67 104 GLY A C 1
ATOM 815 O O . GLY A 1 104 ? 41.516 18.716 -2.589 1.00 130.68 104 GLY A O 1
ATOM 816 N N . GLU A 1 105 ? 40.068 17.718 -4.002 1.00 139.37 105 GLU A N 1
ATOM 817 C CA . GLU A 1 105 ? 41.061 17.404 -5.030 1.00 133.29 105 GLU A CA 1
ATOM 818 C C . GLU A 1 105 ? 41.893 16.192 -4.622 1.00 138.98 105 GLU A C 1
ATOM 819 O O . GLU A 1 105 ? 43.066 16.080 -4.981 1.00 131.83 105 GLU A O 1
#

InterPro domains:
  IPR005149 Transcription regulator PadR, N-terminal [PF03551] (14-86)
  IPR036388 Winged helix-like DNA-binding domain superfamily [G3DSA:1.10.10.10] (1-105)
  IPR036390 Winged helix DNA-binding domain superfamily [SSF46785] (10-103)
  IPR052509 Metal-responsive DNA-binding regulator [PTHR33169] (1-103)

Secondary structure (DSSP, 8-state):
-TTTTTTHHHHHHHHHHHS-EEHHHHHHHHHHTT-TT--HHHHHHHHHHHHHTTSEEEEEEE-TTS-EEEEEEE-HHHHHHHHHHHHHHHHHHHHHHHHTT--